Protein AF-A0A9W8LS82-F1 (afdb_monomer_lite)

Organism: NCBI:txid2761395

Secondary structure (DSSP, 8-state):
--HHHHHHHHHHHHHHHHH--SHHHHHHHHHHHHHHHHHHHHHHHHHHHHTTT-SSSSSSS--HHHHHHHHHHHIIIIIGGGT-TTHHHHHGGG--HHHHHHHHHHHH-HHHHHHHGGG--HHHHHH-

Radius of gyration: 14.73 Å; chains: 1; bounding box: 34×31×36 Å

Structure (mmCIF, N/CA/C/O backbone):
data_AF-A0A9W8LS82-F1
#
_entry.id   AF-A0A9W8LS82-F1
#
loop_
_atom_site.group_PDB
_atom_site.id
_atom_site.type_symbol
_atom_site.label_atom_id
_atom_site.label_alt_id
_atom_site.label_comp_id
_atom_site.label_asym_id
_atom_site.label_entity_id
_atom_site.label_seq_id
_atom_site.pdbx_PDB_ins_code
_atom_site.Cartn_x
_atom_site.Cartn_y
_atom_site.Cartn_z
_atom_site.occupancy
_atom_site.B_iso_or_equiv
_atom_site.auth_seq_id
_atom_site.auth_comp_id
_atom_site.auth_asym_id
_atom_site.auth_atom_id
_atom_site.pdbx_PDB_model_num
ATOM 1 N N . GLU A 1 1 ? -8.967 13.293 -7.423 1.00 53.62 1 GLU A N 1
ATOM 2 C CA . GLU A 1 1 ? -8.462 12.066 -8.067 1.00 53.62 1 GLU A CA 1
ATOM 3 C C . GLU A 1 1 ? -8.837 10.895 -7.172 1.00 53.62 1 GLU A C 1
ATOM 5 O O . GLU A 1 1 ? -8.607 10.984 -5.969 1.00 53.62 1 GLU A O 1
ATOM 10 N N . GLN A 1 2 ? -9.583 9.913 -7.680 1.00 77.62 2 GLN A N 1
ATOM 11 C CA . GLN A 1 2 ? -10.122 8.835 -6.840 1.00 77.62 2 GLN A CA 1
ATOM 12 C C . GLN A 1 2 ? -9.016 7.812 -6.542 1.00 77.62 2 GLN A C 1
ATOM 14 O O . GLN A 1 2 ? -8.148 7.594 -7.380 1.00 77.62 2 GLN A O 1
ATOM 19 N N . VAL A 1 3 ? -9.059 7.145 -5.379 1.00 74.50 3 VAL A N 1
ATOM 20 C CA . VAL A 1 3 ? -8.073 6.118 -4.958 1.00 74.50 3 VAL A CA 1
ATOM 21 C C . VAL A 1 3 ? -7.793 5.089 -6.068 1.00 74.50 3 VAL A C 1
ATOM 23 O O . VAL A 1 3 ? -6.653 4.683 -6.272 1.00 74.50 3 VAL A O 1
ATOM 26 N N . ARG A 1 4 ? -8.829 4.722 -6.833 1.00 78.31 4 ARG A N 1
ATOM 27 C CA . ARG A 1 4 ? -8.737 3.823 -7.989 1.00 78.31 4 ARG A CA 1
ATOM 28 C C . ARG A 1 4 ? -7.813 4.347 -9.092 1.00 78.31 4 ARG A C 1
ATOM 30 O O . ARG A 1 4 ? -7.051 3.563 -9.643 1.00 78.31 4 ARG A O 1
ATOM 37 N N . ASP A 1 5 ? -7.911 5.627 -9.436 1.00 83.94 5 ASP A N 1
ATOM 38 C CA . ASP A 1 5 ? -7.158 6.201 -10.556 1.00 83.94 5 ASP A CA 1
ATOM 39 C C . ASP A 1 5 ? -5.662 6.214 -10.213 1.00 83.94 5 ASP A C 1
ATOM 41 O O . ASP A 1 5 ? -4.843 5.722 -10.980 1.00 83.94 5 ASP A O 1
ATOM 45 N N . GLN A 1 6 ? -5.327 6.591 -8.976 1.00 78.94 6 GLN A N 1
ATOM 46 C CA . GLN A 1 6 ? -3.945 6.568 -8.494 1.00 78.94 6 GLN A CA 1
ATOM 47 C C . GLN A 1 6 ? -3.360 5.145 -8.448 1.00 78.94 6 GLN A C 1
ATOM 49 O O . GLN A 1 6 ? -2.183 4.943 -8.732 1.00 78.94 6 GLN A O 1
ATOM 54 N N . MET A 1 7 ? -4.171 4.132 -8.121 1.00 83.94 7 MET A N 1
ATOM 55 C CA . MET A 1 7 ? -3.743 2.728 -8.204 1.00 83.94 7 MET A CA 1
ATOM 56 C C . MET A 1 7 ? -3.519 2.274 -9.647 1.00 83.94 7 MET A C 1
ATOM 58 O O . MET A 1 7 ? -2.583 1.518 -9.911 1.00 83.94 7 MET A O 1
ATOM 62 N N . ALA A 1 8 ? -4.374 2.713 -10.574 1.00 83.25 8 ALA A N 1
ATOM 63 C CA . ALA A 1 8 ? -4.223 2.409 -11.990 1.00 83.25 8 ALA A CA 1
ATOM 64 C C . ALA A 1 8 ? -2.917 2.997 -12.540 1.00 83.25 8 ALA A C 1
ATOM 66 O O . ALA A 1 8 ? -2.218 2.299 -13.273 1.00 83.25 8 ALA A O 1
ATOM 67 N N . ASP A 1 9 ? -2.540 4.206 -12.116 1.00 83.62 9 ASP A N 1
ATOM 68 C CA . ASP A 1 9 ? -1.273 4.834 -12.501 1.00 83.62 9 ASP A CA 1
ATOM 69 C C . ASP A 1 9 ? -0.061 4.032 -12.011 1.00 83.62 9 ASP A C 1
ATOM 71 O O . ASP A 1 9 ? 0.869 3.781 -12.782 1.00 83.62 9 ASP A O 1
ATOM 75 N N . VAL A 1 10 ? -0.083 3.550 -10.759 1.00 79.69 10 VAL A N 1
ATOM 76 C CA . VAL A 1 10 ? 1.003 2.701 -10.237 1.00 79.69 10 VAL A CA 1
ATOM 77 C C . VAL A 1 10 ? 1.075 1.375 -11.001 1.00 79.69 10 VAL A C 1
ATOM 79 O O . VAL A 1 10 ? 2.164 0.946 -11.383 1.00 79.69 10 VAL A O 1
ATOM 82 N N . LEU A 1 11 ? -0.065 0.726 -11.269 1.00 82.19 11 LEU A N 1
ATOM 83 C CA . LEU A 1 11 ? -0.101 -0.522 -12.043 1.00 82.19 11 LEU A CA 1
ATOM 84 C C . LEU A 1 11 ? 0.387 -0.320 -13.482 1.00 82.19 11 LEU A C 1
ATOM 86 O O . LEU A 1 11 ? 1.114 -1.165 -14.003 1.00 82.19 11 LEU A O 1
ATOM 90 N N . ALA A 1 12 ? 0.020 0.789 -14.122 1.00 82.25 12 ALA A N 1
ATOM 91 C CA . ALA A 1 12 ? 0.475 1.117 -15.466 1.00 82.25 12 ALA A CA 1
ATOM 92 C C . ALA A 1 12 ? 1.997 1.319 -15.497 1.00 82.25 12 ALA A C 1
ATOM 94 O O . ALA A 1 12 ? 2.680 0.685 -16.305 1.00 82.25 12 ALA A O 1
ATOM 95 N N . ALA A 1 13 ? 2.541 2.118 -14.572 1.00 79.12 13 ALA A N 1
ATOM 96 C CA . ALA A 1 13 ? 3.983 2.326 -14.439 1.00 79.12 13 ALA A CA 1
ATOM 97 C C . ALA A 1 13 ? 4.727 1.012 -14.158 1.00 79.12 13 ALA A C 1
ATOM 99 O O . ALA A 1 13 ? 5.784 0.743 -14.734 1.00 79.12 13 ALA A O 1
ATOM 100 N N . PHE A 1 14 ? 4.134 0.148 -13.333 1.00 78.75 14 PHE A N 1
ATOM 101 C CA . PHE A 1 14 ? 4.670 -1.170 -13.031 1.00 78.75 14 PHE A CA 1
ATOM 102 C C . PHE A 1 14 ? 4.739 -2.074 -14.275 1.00 78.75 14 PHE A C 1
ATOM 104 O O . PHE A 1 14 ? 5.783 -2.668 -14.555 1.00 78.75 14 PHE A O 1
ATOM 111 N N . VAL A 1 15 ? 3.666 -2.137 -15.070 1.00 79.12 15 VAL A N 1
ATOM 112 C CA . VAL A 1 15 ? 3.636 -2.909 -16.325 1.00 79.12 15 VAL A CA 1
ATOM 113 C C . VAL A 1 15 ? 4.659 -2.380 -17.332 1.00 79.12 15 VAL A C 1
ATOM 115 O O . VAL A 1 15 ? 5.315 -3.178 -18.002 1.00 79.12 15 VAL A O 1
ATOM 118 N N . VAL A 1 16 ? 4.831 -1.058 -17.427 1.00 78.62 16 VAL A N 1
ATOM 119 C CA . VAL A 1 16 ? 5.849 -0.441 -18.293 1.00 78.62 16 VAL A CA 1
ATOM 120 C C . VAL A 1 16 ? 7.259 -0.828 -17.834 1.00 78.62 16 VAL A C 1
ATOM 122 O O . VAL A 1 16 ? 8.046 -1.297 -18.654 1.00 78.62 16 VAL A O 1
ATOM 125 N N . SER A 1 17 ? 7.556 -0.748 -16.530 1.00 71.12 17 SER A N 1
ATOM 126 C CA . SER A 1 17 ? 8.837 -1.206 -15.956 1.00 71.12 17 SER A CA 1
ATOM 127 C C . SER A 1 17 ? 9.103 -2.693 -16.214 1.00 71.12 17 SER A C 1
ATOM 129 O O . SER A 1 17 ? 10.235 -3.089 -16.492 1.00 71.12 17 SER A O 1
ATOM 131 N N . GLY A 1 18 ? 8.071 -3.539 -16.175 1.00 70.44 18 GLY A N 1
ATOM 132 C CA . GLY A 1 18 ? 8.192 -4.968 -16.479 1.00 70.44 18 GLY A CA 1
ATOM 133 C C . GLY A 1 18 ? 8.425 -5.293 -17.961 1.00 70.44 18 GLY A C 1
ATOM 134 O O . GLY A 1 18 ? 8.940 -6.365 -18.267 1.00 70.44 18 GLY A O 1
ATOM 135 N N . ARG A 1 19 ? 8.052 -4.395 -18.882 1.00 76.00 19 ARG A N 1
ATOM 136 C CA . ARG A 1 19 ? 8.167 -4.594 -20.340 1.00 76.00 19 ARG A CA 1
ATOM 137 C C . ARG A 1 19 ? 9.357 -3.874 -20.973 1.00 76.00 19 ARG A C 1
ATOM 139 O O . ARG A 1 19 ? 9.588 -4.047 -22.166 1.00 76.00 19 ARG A O 1
ATOM 146 N N . ALA A 1 20 ? 10.091 -3.070 -20.209 1.00 76.50 20 ALA A N 1
ATOM 147 C CA . ALA A 1 20 ? 11.251 -2.345 -20.705 1.00 76.50 20 ALA A CA 1
ATOM 148 C C . ALA A 1 20 ? 12.392 -3.307 -21.091 1.00 76.50 20 ALA A C 1
ATOM 150 O O . ALA A 1 20 ? 12.788 -4.177 -20.312 1.00 76.50 20 ALA A O 1
ATOM 151 N N . ILE A 1 21 ? 12.920 -3.149 -22.308 1.00 71.12 21 ILE A N 1
ATOM 152 C CA . ILE A 1 21 ? 13.892 -4.083 -22.903 1.00 71.12 21 ILE A CA 1
ATOM 153 C C . ILE A 1 21 ? 15.312 -3.517 -22.822 1.00 71.12 21 ILE A C 1
ATOM 155 O O . ILE A 1 21 ? 16.220 -4.225 -22.379 1.00 71.12 21 ILE A O 1
ATOM 159 N N . SER A 1 22 ? 15.500 -2.250 -23.206 1.00 81.94 22 SER A N 1
ATOM 160 C CA . SER A 1 22 ? 16.798 -1.574 -23.119 1.00 81.94 22 SER A CA 1
ATOM 161 C C . SER A 1 22 ? 17.109 -1.141 -21.682 1.00 81.94 22 SER A C 1
ATOM 163 O O . SER A 1 22 ? 16.209 -0.933 -20.867 1.00 81.94 22 SER A O 1
ATOM 165 N N . ASP A 1 23 ? 18.391 -1.000 -21.349 1.00 81.12 23 ASP A N 1
ATOM 166 C CA . ASP A 1 23 ? 18.794 -0.592 -19.999 1.00 81.12 23 ASP A CA 1
ATOM 167 C C . ASP A 1 23 ? 18.436 0.870 -19.689 1.00 81.12 23 ASP A C 1
ATOM 169 O O . ASP A 1 23 ? 18.175 1.215 -18.534 1.00 81.12 23 ASP A O 1
ATOM 173 N N . GLU A 1 24 ? 18.372 1.725 -20.711 1.00 81.06 24 GLU A N 1
ATOM 174 C CA . GLU A 1 24 ? 17.914 3.112 -20.591 1.00 81.06 24 GLU A CA 1
ATOM 175 C C . GLU A 1 24 ? 16.405 3.177 -20.328 1.00 81.06 24 GLU A C 1
ATOM 177 O O . GLU A 1 24 ? 15.981 3.852 -19.385 1.00 81.06 24 GLU A O 1
ATOM 182 N N . ASP A 1 25 ? 15.607 2.392 -21.060 1.00 81.19 25 ASP A N 1
ATOM 183 C CA . ASP A 1 25 ? 14.160 2.297 -20.837 1.00 81.19 25 ASP A CA 1
ATOM 184 C C . ASP A 1 25 ? 13.846 1.713 -19.459 1.00 81.19 25 ASP A C 1
ATOM 186 O O . ASP A 1 25 ? 12.954 2.203 -18.768 1.00 81.19 25 ASP A O 1
ATOM 190 N N . LYS A 1 26 ? 14.599 0.696 -19.014 1.00 79.19 26 LYS A N 1
ATOM 191 C CA . LYS A 1 26 ? 14.433 0.106 -17.676 1.00 79.19 26 LYS A CA 1
ATOM 192 C C . LYS A 1 26 ? 14.693 1.133 -16.581 1.00 79.19 26 LYS A C 1
ATOM 194 O O . LYS A 1 26 ? 13.908 1.221 -15.642 1.00 79.19 26 LYS A O 1
ATOM 199 N N . LYS A 1 27 ? 15.762 1.930 -16.699 1.00 83.44 27 LYS A N 1
ATOM 200 C CA . LYS A 1 27 ? 16.078 2.994 -15.730 1.00 83.44 27 LYS A CA 1
ATOM 201 C C . LYS A 1 27 ? 15.002 4.076 -15.706 1.00 83.44 27 LYS A C 1
ATOM 203 O O . LYS A 1 27 ? 14.573 4.474 -14.624 1.00 83.44 27 LYS A O 1
ATOM 208 N N . ALA A 1 28 ? 14.552 4.538 -16.872 1.00 84.31 28 ALA A N 1
ATOM 209 C CA . ALA A 1 28 ? 13.503 5.551 -16.966 1.00 84.31 28 ALA A CA 1
ATOM 210 C C . ALA A 1 28 ? 12.166 5.041 -16.404 1.00 84.31 28 ALA A C 1
ATOM 212 O O . ALA A 1 28 ? 11.523 5.729 -15.609 1.00 84.31 28 ALA A O 1
ATOM 213 N N . ALA A 1 29 ? 11.782 3.812 -16.753 1.00 82.00 29 ALA A N 1
ATOM 214 C CA . ALA A 1 29 ? 10.559 3.187 -16.267 1.00 82.00 29 ALA A CA 1
ATOM 215 C C . ALA A 1 29 ? 10.611 2.910 -14.759 1.00 82.00 29 ALA A C 1
ATOM 217 O O . ALA A 1 29 ? 9.621 3.140 -14.066 1.00 82.00 29 ALA A O 1
ATOM 218 N N . GLN A 1 30 ? 11.760 2.479 -14.230 1.00 82.31 30 GLN A N 1
ATOM 219 C CA . GLN A 1 30 ? 11.943 2.295 -12.790 1.00 82.31 30 GLN A CA 1
ATOM 220 C C . GLN A 1 30 ? 11.835 3.624 -12.040 1.00 82.31 30 GLN A C 1
ATOM 222 O O . GLN A 1 30 ? 11.102 3.706 -11.061 1.00 82.31 30 GLN A O 1
ATOM 227 N N . LYS A 1 31 ? 12.485 4.685 -12.533 1.00 86.44 31 LYS A N 1
ATOM 228 C CA . LYS A 1 31 ? 12.378 6.023 -11.937 1.00 86.44 31 LYS A CA 1
ATOM 229 C C . LYS A 1 31 ? 10.931 6.523 -11.927 1.00 86.44 31 LYS A C 1
ATOM 231 O O . LYS A 1 31 ? 10.469 7.056 -10.923 1.00 86.44 31 LYS A O 1
ATOM 236 N N . SER A 1 32 ? 10.205 6.329 -13.028 1.00 86.06 32 SER A N 1
ATOM 237 C CA . SER A 1 32 ? 8.792 6.706 -13.113 1.00 86.06 32 SER A CA 1
ATOM 238 C C . SER A 1 32 ? 7.928 5.913 -12.130 1.00 86.06 32 SER A C 1
ATOM 240 O O . SER A 1 32 ? 7.074 6.505 -11.471 1.00 86.06 32 SER A O 1
ATOM 242 N N . LEU A 1 33 ? 8.161 4.603 -11.999 1.00 85.12 33 LEU A N 1
ATOM 243 C CA . LEU A 1 33 ? 7.488 3.768 -11.007 1.00 85.12 33 LEU A CA 1
ATOM 244 C C . LEU A 1 33 ? 7.772 4.260 -9.585 1.00 85.12 33 LEU A C 1
ATOM 246 O O . LEU A 1 33 ? 6.830 4.402 -8.809 1.00 85.12 33 LEU A O 1
ATOM 250 N N . ASP A 1 34 ? 9.031 4.560 -9.262 1.00 87.00 34 ASP A N 1
ATOM 251 C CA . ASP A 1 34 ? 9.421 5.061 -7.943 1.00 87.00 34 ASP A CA 1
ATOM 252 C C . ASP A 1 34 ? 8.702 6.374 -7.609 1.00 87.00 34 ASP A C 1
ATOM 254 O O . ASP A 1 34 ? 8.100 6.482 -6.542 1.00 87.00 34 ASP A O 1
ATOM 258 N N . GLU A 1 35 ? 8.689 7.339 -8.533 1.00 89.62 35 GLU A N 1
ATOM 259 C CA . GLU A 1 35 ? 8.029 8.635 -8.333 1.00 89.62 35 GLU A CA 1
ATOM 260 C C . GLU A 1 35 ? 6.508 8.508 -8.157 1.00 89.62 35 GLU A C 1
ATOM 262 O O . GLU A 1 35 ? 5.913 9.200 -7.324 1.00 89.62 35 GLU A O 1
ATOM 267 N N . ILE A 1 36 ? 5.859 7.651 -8.950 1.00 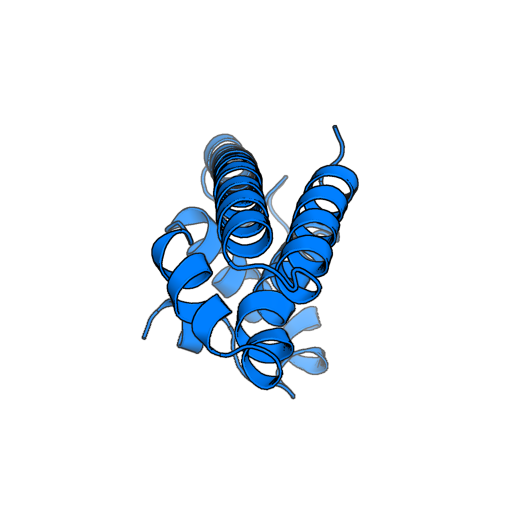89.50 36 ILE A N 1
ATOM 268 C CA . ILE A 1 36 ? 4.407 7.438 -8.880 1.00 89.50 36 ILE A CA 1
ATOM 269 C C . ILE A 1 36 ? 4.046 6.698 -7.589 1.00 89.50 36 ILE A C 1
ATOM 271 O O . ILE A 1 36 ? 3.100 7.089 -6.902 1.00 89.50 36 ILE A O 1
ATOM 275 N N . LEU A 1 37 ? 4.823 5.677 -7.220 1.00 89.25 37 LEU A N 1
ATOM 276 C CA . LEU A 1 37 ? 4.620 4.922 -5.989 1.00 89.25 37 LEU A CA 1
ATOM 277 C C . LEU A 1 37 ? 4.826 5.801 -4.749 1.00 89.25 37 LEU A C 1
ATOM 279 O O . LEU A 1 37 ? 4.003 5.744 -3.837 1.00 89.25 37 LEU A O 1
ATOM 283 N N . ASP A 1 38 ? 5.852 6.657 -4.732 1.00 91.88 38 ASP A N 1
ATOM 284 C CA . ASP A 1 38 ? 6.097 7.591 -3.625 1.00 91.88 38 ASP A CA 1
ATOM 285 C C . ASP A 1 38 ? 4.937 8.574 -3.449 1.00 91.88 38 ASP A C 1
ATOM 287 O O . ASP A 1 38 ? 4.442 8.768 -2.336 1.00 91.88 38 ASP A O 1
ATOM 291 N N . LYS A 1 39 ? 4.440 9.157 -4.548 1.00 92.12 39 LYS A N 1
ATOM 292 C CA . LYS A 1 39 ? 3.267 10.045 -4.510 1.00 92.12 39 LYS A CA 1
ATOM 293 C C . LYS A 1 39 ? 2.031 9.313 -4.001 1.00 92.12 39 LYS A C 1
ATOM 295 O O . LYS A 1 39 ? 1.316 9.842 -3.150 1.00 92.12 39 LYS A O 1
ATOM 300 N N . PHE A 1 40 ? 1.788 8.101 -4.493 1.00 92.25 40 PHE A N 1
ATOM 301 C CA . PHE A 1 40 ? 0.655 7.286 -4.071 1.00 92.25 40 PHE A CA 1
ATOM 302 C C . PHE A 1 40 ? 0.706 6.981 -2.570 1.00 92.25 40 PHE A C 1
ATOM 304 O O . PHE A 1 40 ? -0.256 7.254 -1.849 1.00 92.25 40 PHE A O 1
ATOM 311 N N . ILE A 1 41 ? 1.844 6.482 -2.085 1.00 94.00 41 ILE A N 1
ATOM 312 C CA . ILE A 1 41 ? 2.072 6.163 -0.673 1.00 94.00 41 ILE A CA 1
ATOM 313 C C . ILE A 1 41 ? 1.903 7.405 0.201 1.00 94.00 41 ILE A C 1
ATOM 315 O O . ILE A 1 41 ? 1.232 7.335 1.234 1.00 94.00 41 ILE A O 1
ATOM 319 N N . ALA A 1 42 ? 2.453 8.546 -0.218 1.00 94.69 42 ALA A N 1
ATOM 320 C CA . ALA A 1 42 ? 2.316 9.803 0.508 1.00 94.69 42 ALA A CA 1
ATOM 321 C C . ALA A 1 42 ? 0.847 10.238 0.625 1.00 94.69 42 ALA A C 1
ATOM 323 O O . ALA A 1 42 ? 0.406 10.631 1.707 1.00 94.69 42 ALA A O 1
ATOM 324 N N . VAL A 1 43 ? 0.066 10.123 -0.456 1.00 94.38 43 VAL A N 1
ATOM 325 C CA . VAL A 1 43 ? -1.369 10.447 -0.441 1.00 94.38 43 VAL A CA 1
ATOM 326 C C . VAL A 1 43 ? -2.132 9.520 0.502 1.00 94.38 43 VAL A C 1
ATOM 328 O O . VAL A 1 43 ? -2.877 10.011 1.350 1.00 94.38 43 VAL A O 1
ATOM 331 N N . GLN A 1 44 ? -1.943 8.200 0.405 1.00 94.81 44 GLN A N 1
ATOM 332 C CA . GLN A 1 44 ? -2.698 7.267 1.248 1.00 94.81 44 GLN A CA 1
ATOM 333 C C . GLN A 1 44 ? -2.309 7.377 2.725 1.00 94.81 44 GLN A C 1
ATOM 335 O O . GLN A 1 44 ? -3.187 7.388 3.586 1.00 94.81 44 GLN A O 1
ATOM 340 N N . SER A 1 45 ? -1.020 7.554 3.023 1.00 95.94 45 SER A N 1
ATOM 341 C CA . SER A 1 45 ? -0.549 7.795 4.394 1.00 95.94 45 SER A CA 1
ATOM 342 C C . SER A 1 45 ? -1.183 9.059 4.970 1.00 95.94 45 SER A C 1
ATOM 344 O O . SER A 1 45 ? -1.727 9.034 6.071 1.00 95.94 45 SER A O 1
ATOM 346 N N . LYS A 1 46 ? -1.215 10.150 4.193 1.00 95.19 46 LYS A N 1
ATOM 347 C CA . LYS A 1 46 ? -1.855 11.404 4.603 1.00 95.19 46 LYS A CA 1
ATOM 348 C C . LYS A 1 46 ? -3.360 11.252 4.824 1.00 95.19 46 LYS A C 1
ATOM 350 O O . LYS A 1 46 ? -3.889 11.840 5.762 1.00 95.19 46 LYS A 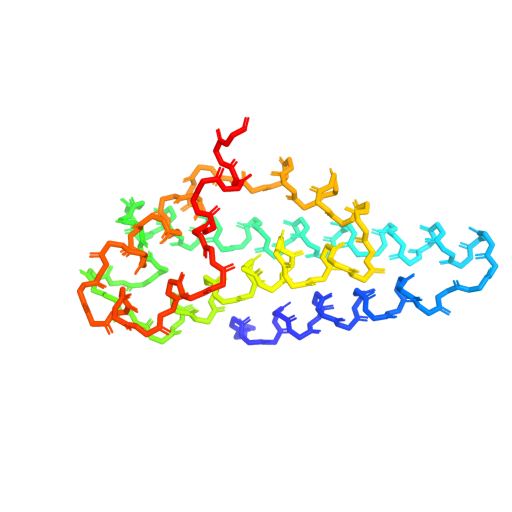O 1
ATOM 355 N N . ASN A 1 47 ? -4.054 10.460 4.006 1.00 94.56 47 ASN A N 1
ATOM 356 C CA . ASN A 1 47 ? -5.477 10.173 4.213 1.00 94.56 47 ASN A CA 1
ATOM 357 C C . ASN A 1 47 ? -5.712 9.479 5.562 1.00 94.56 47 ASN A C 1
ATOM 359 O O . ASN A 1 47 ? -6.562 9.918 6.332 1.00 94.56 47 ASN A O 1
ATOM 363 N N . ILE A 1 48 ? -4.898 8.471 5.890 1.00 96.19 48 ILE A N 1
ATOM 364 C CA . ILE A 1 48 ? -4.968 7.761 7.176 1.00 96.19 48 ILE A CA 1
ATOM 365 C C . ILE A 1 48 ? -4.661 8.716 8.339 1.00 96.19 48 ILE A C 1
ATOM 367 O O . ILE A 1 48 ? -5.397 8.731 9.325 1.00 96.19 48 ILE A O 1
ATOM 371 N N . GLN A 1 49 ? -3.627 9.557 8.223 1.00 96.12 49 GLN A N 1
ATOM 372 C CA . GLN A 1 49 ? -3.289 10.575 9.232 1.00 96.12 49 GLN A CA 1
ATOM 373 C C . GLN A 1 49 ? -4.439 11.564 9.453 1.00 96.12 49 GLN A C 1
ATOM 375 O O . GLN A 1 49 ? -4.835 11.801 10.593 1.00 96.12 49 GLN A O 1
ATOM 380 N N . ASN A 1 50 ? -5.010 12.100 8.371 1.00 95.62 50 ASN A N 1
ATOM 381 C CA . ASN A 1 50 ? -6.144 13.024 8.426 1.00 95.62 50 ASN A CA 1
ATOM 382 C C . ASN A 1 50 ? -7.389 12.377 9.045 1.00 95.62 50 ASN A C 1
ATOM 384 O O . ASN A 1 50 ? -8.189 13.064 9.674 1.00 95.62 50 ASN A O 1
ATOM 388 N N . ASN A 1 51 ? -7.532 11.059 8.910 1.00 95.81 51 ASN A N 1
ATOM 389 C CA . ASN A 1 51 ? -8.576 10.273 9.557 1.00 95.81 51 ASN A CA 1
ATOM 390 C C . ASN A 1 51 ? -8.222 9.883 11.011 1.00 95.81 51 ASN A C 1
ATOM 392 O O . ASN A 1 51 ? -8.754 8.913 11.543 1.00 95.81 51 ASN A O 1
ATOM 396 N N . GLY A 1 52 ? -7.294 10.595 11.661 1.00 94.56 52 GLY A N 1
ATOM 397 C CA . GLY A 1 52 ? -6.892 10.350 13.052 1.00 94.56 52 GLY A CA 1
ATOM 398 C C . GLY A 1 52 ? -5.988 9.130 13.238 1.00 94.56 52 GLY A C 1
ATOM 399 O O . GLY A 1 52 ? -5.891 8.596 14.342 1.00 94.56 52 GLY A O 1
ATOM 400 N N . ASN A 1 53 ? -5.347 8.666 12.163 1.00 92.81 53 ASN A N 1
ATOM 401 C CA . ASN A 1 53 ? -4.508 7.473 12.137 1.00 92.81 53 ASN A CA 1
ATOM 402 C C . ASN A 1 53 ? -5.239 6.228 12.667 1.00 92.81 53 ASN A C 1
ATOM 404 O O . ASN A 1 53 ? -4.684 5.448 13.437 1.00 92.81 53 ASN A O 1
ATOM 408 N N . THR A 1 54 ? -6.511 6.048 12.309 1.00 92.25 54 THR A N 1
ATOM 409 C CA . THR A 1 54 ? -7.364 4.952 12.811 1.00 92.25 54 THR A CA 1
ATOM 410 C C . THR A 1 54 ? -6.980 3.578 12.267 1.00 92.25 54 THR A C 1
ATOM 412 O O . THR A 1 54 ? -7.312 2.576 12.890 1.00 92.25 54 THR A O 1
ATOM 415 N N . GLY A 1 55 ? -6.252 3.522 11.148 1.00 93.69 55 GLY A N 1
ATOM 416 C CA . GLY A 1 55 ? -6.064 2.297 10.361 1.00 93.69 55 GLY A CA 1
ATOM 417 C C . GLY A 1 55 ? -7.090 2.136 9.233 1.00 93.69 55 GLY A C 1
ATOM 418 O O . GLY A 1 55 ? -7.034 1.156 8.502 1.00 93.69 55 GLY A O 1
ATOM 419 N N . TYR A 1 56 ? -7.986 3.108 9.050 1.00 95.19 56 TYR A N 1
ATOM 420 C CA . TYR A 1 56 ? -8.865 3.210 7.885 1.00 95.19 56 TYR A CA 1
ATOM 421 C C . TYR A 1 56 ? -8.548 4.488 7.109 1.00 95.19 56 TYR A C 1
ATOM 423 O O . TYR A 1 56 ? -8.182 5.507 7.704 1.00 95.19 56 TYR A O 1
ATOM 431 N N . LEU A 1 57 ? -8.734 4.460 5.792 1.00 93.44 57 LEU A N 1
ATOM 432 C CA . LEU A 1 57 ? -8.630 5.636 4.931 1.00 93.44 57 LEU A CA 1
ATOM 433 C C . LEU A 1 57 ? -9.675 6.689 5.304 1.00 93.44 57 LEU A C 1
ATOM 435 O O . LEU A 1 57 ? -9.357 7.875 5.344 1.00 93.44 57 LEU A O 1
ATOM 439 N N . PHE A 1 58 ? -10.909 6.259 5.586 1.00 91.56 58 PHE A N 1
ATOM 440 C CA . PHE A 1 58 ? -12.028 7.149 5.885 1.00 91.56 58 PHE A CA 1
ATOM 441 C C . PHE A 1 58 ? -12.967 6.534 6.927 1.00 91.56 58 PHE A C 1
ATOM 443 O O . PHE A 1 58 ? -13.332 5.364 6.830 1.00 91.56 58 PHE A O 1
ATOM 450 N N . GLY A 1 59 ? -13.415 7.340 7.892 1.00 92.19 59 GLY A N 1
ATOM 451 C CA . GLY A 1 59 ? -14.367 6.903 8.913 1.00 92.19 59 GLY A CA 1
ATOM 452 C C . GLY A 1 59 ? -13.747 5.961 9.949 1.00 92.19 59 GLY A C 1
ATOM 453 O O . GLY A 1 59 ? -12.540 5.975 10.183 1.00 92.19 59 GLY A O 1
ATOM 454 N N . ASN A 1 60 ? -14.582 5.162 10.611 1.00 93.31 60 ASN A N 1
ATOM 455 C CA . ASN A 1 60 ? -14.193 4.335 11.761 1.00 93.31 60 ASN A CA 1
ATOM 456 C C . ASN A 1 60 ? -14.468 2.833 11.567 1.00 93.31 60 ASN A C 1
ATOM 458 O O . ASN A 1 60 ? -14.484 2.079 12.540 1.00 93.31 60 ASN A O 1
ATOM 462 N N . SER A 1 61 ? -14.705 2.399 10.332 1.00 91.81 61 SER A N 1
ATOM 463 C CA . SER A 1 61 ? -15.059 1.019 10.006 1.00 91.81 61 SER A CA 1
ATOM 464 C C . SER A 1 61 ? -14.498 0.616 8.653 1.00 91.81 61 SER A C 1
ATOM 466 O O . SER A 1 61 ? -14.402 1.462 7.765 1.00 91.81 61 SER A O 1
ATOM 468 N N . LEU A 1 62 ? -14.243 -0.682 8.475 1.00 92.44 62 LEU A N 1
ATOM 469 C CA . LEU A 1 62 ? -13.753 -1.240 7.220 1.00 92.44 62 LEU A CA 1
ATOM 470 C C . LEU A 1 62 ? -14.640 -0.840 6.033 1.00 92.44 62 LEU A C 1
ATOM 472 O O . LEU A 1 62 ? -15.838 -1.136 6.000 1.00 92.44 62 LEU A O 1
ATOM 476 N N . SER A 1 63 ? -14.026 -0.211 5.038 1.00 91.56 63 SER A N 1
ATOM 477 C CA . SER A 1 63 ? -14.660 0.175 3.784 1.00 91.56 63 SER A CA 1
ATOM 478 C C . SER A 1 63 ? -14.053 -0.568 2.592 1.00 91.56 63 SER A C 1
ATOM 480 O O . SER A 1 63 ? -12.993 -1.193 2.668 1.00 91.56 63 SER A O 1
ATOM 482 N N . TYR A 1 64 ? -14.715 -0.460 1.439 1.00 88.12 64 TYR A N 1
ATOM 483 C CA . TYR A 1 64 ? -14.183 -0.988 0.184 1.00 88.12 64 TYR A CA 1
ATOM 484 C C . TYR A 1 64 ? -12.819 -0.375 -0.177 1.00 88.12 64 TYR A C 1
ATOM 486 O O . TYR A 1 64 ? -11.960 -1.075 -0.705 1.00 88.12 64 TYR A O 1
ATOM 494 N N . ALA A 1 65 ? -12.589 0.905 0.138 1.00 91.31 65 ALA A N 1
ATOM 495 C CA . ALA A 1 65 ? -11.323 1.570 -0.165 1.00 91.31 65 ALA A CA 1
ATOM 496 C C . ALA A 1 65 ? -10.147 0.943 0.603 1.00 91.31 65 ALA A C 1
ATOM 498 O O . ALA A 1 65 ? -9.088 0.723 0.018 1.00 91.31 65 ALA A O 1
ATOM 499 N N . ASP A 1 66 ? -10.355 0.591 1.875 1.00 92.88 66 ASP A N 1
ATOM 500 C CA . ASP A 1 66 ? -9.341 -0.064 2.711 1.00 92.88 66 ASP A CA 1
ATOM 501 C C . ASP A 1 66 ? -8.988 -1.448 2.160 1.00 92.88 66 ASP A C 1
ATOM 503 O O . ASP A 1 66 ? -7.816 -1.791 2.014 1.00 92.88 66 ASP A O 1
ATOM 507 N N . ILE A 1 67 ? -10.014 -2.218 1.778 1.00 90.75 67 ILE A N 1
ATOM 508 C CA . ILE A 1 67 ? -9.861 -3.553 1.190 1.00 90.75 67 ILE A CA 1
ATOM 509 C C . ILE A 1 67 ? -9.076 -3.490 -0.121 1.00 90.75 67 ILE A C 1
ATOM 511 O O . ILE A 1 67 ? -8.176 -4.301 -0.345 1.00 90.75 67 ILE A O 1
ATOM 515 N N . VAL A 1 68 ? -9.413 -2.545 -1.000 1.00 90.12 68 VAL A N 1
ATOM 516 C CA . VAL A 1 68 ? -8.732 -2.396 -2.289 1.00 90.12 68 VAL A CA 1
ATOM 517 C C . VAL A 1 68 ? -7.281 -1.965 -2.085 1.00 90.12 68 VAL A C 1
ATOM 519 O O . VAL A 1 68 ? -6.396 -2.518 -2.736 1.00 90.12 68 VAL A O 1
ATOM 522 N N . LEU A 1 69 ? -7.012 -1.038 -1.161 1.00 92.75 69 LEU A N 1
ATOM 523 C CA . LEU A 1 69 ? -5.646 -0.611 -0.855 1.00 92.75 69 LEU A CA 1
ATOM 524 C C . LEU A 1 69 ? -4.806 -1.747 -0.272 1.00 92.75 69 LEU A C 1
ATOM 526 O O . LEU A 1 69 ? -3.678 -1.973 -0.711 1.00 92.75 69 LEU A O 1
ATOM 530 N N . TYR A 1 70 ? -5.378 -2.517 0.649 1.00 92.75 70 TYR A N 1
ATOM 531 C CA . TYR A 1 70 ? -4.762 -3.737 1.150 1.00 92.75 70 TYR A CA 1
ATOM 532 C C . TYR A 1 70 ? -4.462 -4.730 0.016 1.00 92.75 70 TYR A C 1
ATOM 534 O O . TYR A 1 70 ? -3.337 -5.218 -0.111 1.00 92.75 70 TYR A O 1
ATOM 542 N N . ALA A 1 71 ? -5.447 -5.016 -0.842 1.00 89.12 71 ALA A N 1
ATOM 543 C CA . ALA A 1 71 ? -5.295 -5.966 -1.940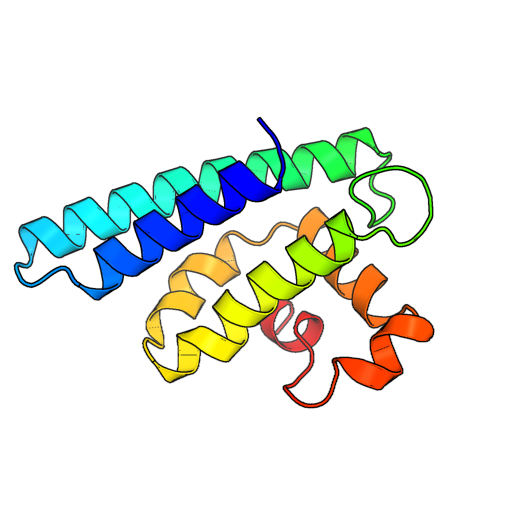 1.00 89.12 71 ALA A CA 1
ATOM 544 C C . ALA A 1 71 ? -4.232 -5.506 -2.947 1.00 89.12 71 ALA A C 1
ATOM 546 O O . ALA A 1 71 ? -3.497 -6.333 -3.488 1.00 89.12 71 ALA A O 1
ATOM 547 N N . PHE A 1 72 ? -4.119 -4.198 -3.178 1.00 90.62 72 PHE A N 1
ATOM 548 C CA . PHE A 1 72 ? -3.077 -3.612 -4.010 1.00 90.62 72 PHE A CA 1
ATOM 549 C C . PHE A 1 72 ? -1.678 -3.934 -3.461 1.00 90.62 72 PHE A C 1
ATOM 551 O O . PHE A 1 72 ? -0.885 -4.573 -4.156 1.00 90.62 72 PHE A O 1
ATOM 558 N N . PHE A 1 73 ? -1.393 -3.602 -2.196 1.00 91.88 73 PHE A N 1
ATOM 559 C CA . PHE A 1 73 ? -0.090 -3.912 -1.592 1.00 91.88 73 PHE A CA 1
ATOM 560 C C . PHE A 1 73 ? 0.169 -5.416 -1.498 1.00 91.88 73 PHE A C 1
ATOM 562 O O . PHE A 1 73 ? 1.293 -5.863 -1.719 1.00 91.88 73 PHE A O 1
ATOM 569 N N . LYS A 1 74 ? -0.872 -6.217 -1.259 1.00 90.00 74 LYS A N 1
ATOM 570 C CA . LYS A 1 74 ? -0.762 -7.678 -1.236 1.00 90.00 74 LYS A CA 1
ATOM 571 C C . LYS A 1 74 ? -0.335 -8.240 -2.587 1.00 90.00 74 LYS A C 1
ATOM 573 O O . LYS A 1 74 ? 0.546 -9.097 -2.650 1.00 90.00 74 LYS A O 1
ATOM 578 N N . ASN A 1 75 ? -0.921 -7.743 -3.674 1.00 87.12 75 ASN A N 1
ATOM 579 C CA . ASN A 1 75 ? -0.511 -8.137 -5.017 1.00 87.12 75 ASN A CA 1
ATOM 580 C C . ASN A 1 75 ? 0.919 -7.687 -5.322 1.00 87.12 75 ASN A C 1
ATOM 582 O O . ASN A 1 75 ? 1.678 -8.493 -5.846 1.00 87.12 75 ASN A O 1
ATOM 5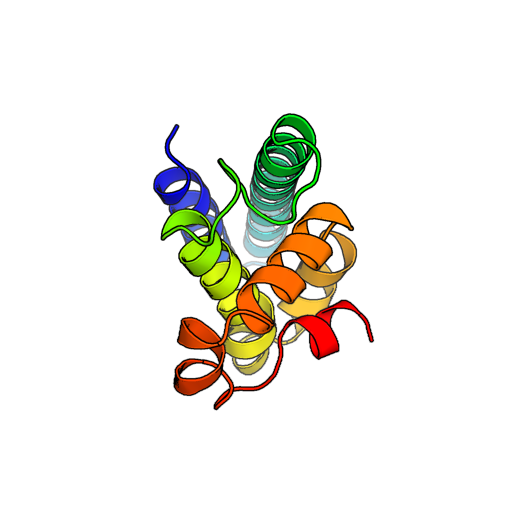86 N N . MET A 1 76 ? 1.321 -6.475 -4.935 1.00 86.56 76 MET A N 1
ATOM 587 C CA . MET A 1 76 ? 2.697 -6.001 -5.134 1.00 86.56 76 MET A CA 1
ATOM 588 C C . MET A 1 76 ? 3.725 -6.857 -4.377 1.00 86.56 76 MET A C 1
ATOM 590 O O . MET A 1 76 ? 4.716 -7.275 -4.965 1.00 86.56 76 MET A O 1
ATOM 594 N N . MET A 1 77 ? 3.466 -7.159 -3.101 1.00 88.81 77 MET A N 1
ATOM 595 C CA . MET A 1 77 ? 4.436 -7.782 -2.188 1.00 88.81 77 MET A CA 1
ATOM 596 C C . MET A 1 77 ? 4.428 -9.312 -2.173 1.00 88.81 77 MET A C 1
ATOM 598 O O . MET A 1 77 ? 5.396 -9.922 -1.734 1.00 88.81 77 MET A O 1
ATOM 602 N N . ILE A 1 78 ? 3.346 -9.950 -2.619 1.00 87.44 78 ILE A N 1
ATOM 603 C CA . ILE A 1 78 ? 3.225 -11.417 -2.611 1.00 87.44 78 ILE A CA 1
ATOM 604 C C . ILE A 1 78 ? 2.947 -11.954 -4.014 1.00 87.44 78 ILE A C 1
ATOM 606 O O . ILE A 1 78 ? 3.492 -12.984 -4.410 1.00 87.44 78 ILE A O 1
ATOM 610 N N . GLY A 1 79 ? 2.084 -11.276 -4.772 1.00 82.94 79 GLY A N 1
ATOM 611 C CA . GLY A 1 79 ? 1.721 -11.682 -6.128 1.00 82.94 79 GLY A CA 1
ATOM 612 C C . GLY A 1 79 ? 2.867 -11.469 -7.114 1.00 82.94 79 GLY A C 1
ATOM 613 O O . GLY A 1 79 ? 3.409 -12.429 -7.658 1.00 82.94 79 GLY A O 1
ATOM 614 N N . PHE A 1 80 ? 3.250 -10.212 -7.333 1.00 80.88 80 PHE A N 1
ATOM 615 C CA . PHE A 1 80 ? 4.221 -9.822 -8.351 1.00 80.88 80 PHE A CA 1
ATOM 616 C C . PHE A 1 80 ? 5.657 -10.191 -8.004 1.00 80.88 80 PHE A C 1
ATOM 618 O O . PHE A 1 80 ? 6.425 -10.452 -8.923 1.00 80.88 80 PHE A O 1
ATOM 625 N N . VAL A 1 81 ? 6.000 -10.341 -6.723 1.00 83.50 81 VAL A N 1
ATOM 626 C CA . VAL A 1 81 ? 7.305 -10.882 -6.299 1.00 83.50 81 VAL A CA 1
ATOM 627 C C . VAL A 1 81 ? 7.579 -12.259 -6.917 1.00 83.50 81 VAL A C 1
ATOM 629 O O . VAL A 1 81 ? 8.720 -12.569 -7.239 1.00 83.50 81 VAL A O 1
ATOM 632 N N . LYS A 1 82 ? 6.545 -13.072 -7.182 1.00 81.38 82 LYS A N 1
ATOM 633 C CA . LYS A 1 82 ? 6.709 -14.367 -7.873 1.00 81.38 82 LYS A CA 1
ATOM 634 C C . LYS A 1 82 ? 7.146 -14.232 -9.332 1.00 81.38 82 LYS A C 1
ATOM 636 O O . LYS A 1 82 ? 7.682 -15.183 -9.888 1.00 81.38 82 LYS A O 1
ATOM 641 N N . LEU A 1 83 ? 6.861 -13.092 -9.959 1.00 78.12 83 LEU A N 1
ATOM 642 C CA . LEU A 1 83 ? 7.200 -12.806 -11.354 1.00 78.12 83 LEU A CA 1
ATOM 643 C C . LEU A 1 83 ? 8.472 -11.963 -11.470 1.00 78.12 83 LEU A C 1
ATOM 645 O O . LEU A 1 83 ? 9.213 -12.110 -12.436 1.00 78.12 83 LEU A O 1
ATOM 649 N N . LYS A 1 84 ? 8.702 -11.072 -10.505 1.00 78.06 84 LYS A N 1
ATOM 650 C CA . LYS A 1 84 ? 9.793 -10.100 -10.492 1.00 78.06 84 LYS A CA 1
ATOM 651 C C . LYS A 1 84 ? 10.202 -9.834 -9.029 1.00 78.06 84 LYS A C 1
ATOM 653 O O . LYS A 1 84 ? 9.636 -8.941 -8.391 1.00 78.06 84 LYS A O 1
ATOM 658 N N . PRO A 1 85 ? 11.101 -10.660 -8.461 1.00 83.00 85 PRO A N 1
ATOM 659 C CA . PRO A 1 85 ? 11.427 -10.649 -7.033 1.00 83.00 85 PRO A CA 1
ATOM 660 C C . PRO A 1 85 ? 11.895 -9.294 -6.498 1.00 83.00 85 PRO A C 1
ATOM 662 O O . PRO A 1 85 ? 11.528 -8.912 -5.388 1.00 83.00 85 PRO A O 1
ATOM 665 N N . GLU A 1 86 ? 12.626 -8.535 -7.314 1.00 81.81 86 GLU A N 1
ATOM 666 C CA . GLU A 1 86 ? 13.201 -7.237 -6.960 1.00 81.81 86 GLU A CA 1
ATOM 667 C C . GLU A 1 86 ? 12.149 -6.176 -6.589 1.00 81.81 86 GLU A C 1
ATOM 669 O O . GLU A 1 86 ? 12.469 -5.193 -5.932 1.00 81.81 86 GLU A O 1
ATOM 674 N N . ILE A 1 87 ? 10.871 -6.374 -6.940 1.00 81.31 87 ILE A N 1
ATOM 675 C CA . ILE A 1 87 ? 9.773 -5.474 -6.537 1.00 81.31 87 ILE A CA 1
ATOM 676 C C . ILE A 1 87 ? 9.702 -5.309 -5.026 1.00 81.31 87 ILE A C 1
ATOM 678 O O . ILE A 1 87 ? 9.427 -4.206 -4.553 1.00 81.31 87 ILE A O 1
ATOM 682 N N . ALA A 1 88 ? 9.929 -6.389 -4.277 1.00 85.50 88 ALA A N 1
ATOM 683 C CA . ALA A 1 88 ? 9.875 -6.338 -2.824 1.00 85.50 88 ALA A CA 1
ATOM 684 C C . ALA A 1 88 ? 10.888 -5.327 -2.274 1.00 85.50 88 ALA A C 1
ATOM 686 O O . ALA A 1 88 ? 10.536 -4.544 -1.394 1.00 85.50 88 ALA A O 1
ATOM 687 N N . ASP A 1 89 ? 12.094 -5.294 -2.843 1.00 85.75 89 ASP A N 1
ATOM 688 C CA . ASP A 1 89 ? 13.177 -4.409 -2.414 1.00 85.75 89 ASP A CA 1
ATOM 689 C C . ASP A 1 89 ? 12.849 -2.933 -2.669 1.00 85.75 89 ASP A C 1
ATOM 691 O O . ASP A 1 89 ? 13.277 -2.063 -1.913 1.00 85.75 89 ASP A O 1
ATOM 695 N N . TYR A 1 90 ? 12.043 -2.637 -3.694 1.00 82.25 90 TYR A N 1
ATOM 696 C CA . TYR A 1 90 ? 11.593 -1.274 -3.990 1.00 82.25 90 TYR A CA 1
ATOM 697 C C . TYR A 1 90 ? 10.384 -0.853 -3.155 1.00 82.25 90 TYR A C 1
ATOM 699 O O . TYR A 1 90 ? 10.323 0.272 -2.659 1.00 82.25 90 TYR A O 1
ATOM 707 N N . VAL A 1 91 ? 9.392 -1.736 -3.028 1.00 87.81 91 VAL A N 1
ATOM 708 C CA . VAL A 1 91 ? 8.102 -1.397 -2.418 1.00 87.81 91 VAL A CA 1
ATOM 709 C C . VAL A 1 91 ? 8.197 -1.419 -0.898 1.00 87.81 91 VAL A C 1
ATOM 711 O O . VAL A 1 91 ? 7.710 -0.491 -0.253 1.00 87.81 91 VAL A O 1
ATOM 714 N N . LYS A 1 92 ? 8.839 -2.438 -0.313 1.00 90.81 92 LYS A N 1
ATOM 715 C CA . LYS A 1 92 ? 8.872 -2.653 1.141 1.00 90.81 92 LYS A CA 1
ATOM 716 C C . LYS A 1 92 ? 9.413 -1.451 1.924 1.00 90.81 92 LYS A C 1
ATOM 718 O O . LYS A 1 92 ? 8.732 -1.048 2.863 1.00 90.81 92 LYS A O 1
ATOM 723 N N . PRO A 1 93 ? 10.541 -0.814 1.544 1.00 91.50 93 PRO A N 1
ATOM 724 C CA . PRO A 1 93 ? 11.074 0.330 2.290 1.00 91.50 93 PRO A CA 1
ATOM 725 C C . PRO A 1 93 ? 10.177 1.571 2.245 1.00 91.50 93 PRO A C 1
ATOM 727 O O . PRO A 1 93 ? 10.330 2.465 3.073 1.00 91.50 93 PRO A O 1
ATOM 730 N N . LYS A 1 94 ? 9.262 1.650 1.271 1.00 92.00 94 LYS A N 1
ATOM 731 C CA . LYS A 1 94 ? 8.355 2.788 1.094 1.00 92.00 94 LYS A CA 1
ATOM 732 C C . LYS A 1 94 ? 7.065 2.631 1.904 1.00 92.00 94 LYS A C 1
ATOM 734 O O . LYS A 1 94 ? 6.341 3.606 2.079 1.00 92.00 94 LYS A O 1
ATOM 739 N N . ILE A 1 95 ? 6.747 1.433 2.404 1.00 93.19 95 ILE A N 1
ATOM 740 C CA . ILE A 1 95 ? 5.534 1.211 3.197 1.00 93.19 95 ILE A CA 1
ATOM 741 C C . ILE A 1 95 ? 5.671 1.931 4.542 1.00 93.19 95 ILE A C 1
ATOM 743 O O . ILE A 1 95 ? 6.549 1.639 5.349 1.00 93.19 95 ILE A O 1
ATOM 747 N N . THR A 1 96 ? 4.771 2.878 4.784 1.00 95.69 96 THR A N 1
ATOM 748 C CA . THR A 1 96 ? 4.773 3.721 5.982 1.00 95.69 96 THR A CA 1
ATOM 749 C C . THR A 1 96 ? 4.087 3.031 7.167 1.00 95.69 96 THR A C 1
ATOM 751 O O . THR A 1 96 ? 3.268 2.126 6.965 1.00 95.69 96 THR A O 1
ATOM 754 N N . PRO A 1 97 ? 4.341 3.470 8.417 1.00 96.00 97 PRO A N 1
ATOM 755 C CA . PRO A 1 97 ? 3.631 2.963 9.594 1.00 96.00 97 PRO A CA 1
ATOM 756 C C . PRO A 1 97 ? 2.104 3.071 9.489 1.00 96.00 97 PRO A C 1
ATOM 758 O O . PRO A 1 97 ? 1.388 2.200 9.980 1.00 96.00 97 PRO A O 1
ATOM 761 N N . GLU A 1 98 ? 1.588 4.107 8.828 1.00 96.75 98 GLU A N 1
ATOM 762 C CA . GLU A 1 98 ? 0.159 4.289 8.577 1.00 96.75 98 GLU A CA 1
ATOM 763 C C . GLU A 1 98 ? -0.403 3.197 7.670 1.00 96.75 98 GLU A C 1
ATOM 765 O O . GLU A 1 98 ? -1.449 2.616 7.965 1.00 96.75 98 GLU A O 1
ATOM 770 N N . ILE A 1 99 ? 0.309 2.880 6.586 1.00 96.38 99 ILE A N 1
ATOM 771 C CA . ILE A 1 99 ? -0.087 1.805 5.676 1.00 96.38 99 ILE A CA 1
ATOM 772 C C . ILE A 1 99 ? 0.022 0.453 6.385 1.00 96.38 99 ILE A C 1
ATOM 774 O O . ILE A 1 99 ? -0.894 -0.356 6.261 1.00 96.38 99 ILE A O 1
ATOM 778 N N . ILE A 1 100 ? 1.073 0.218 7.182 1.00 96.00 100 ILE A N 1
ATOM 779 C CA . ILE A 1 100 ? 1.193 -0.992 8.018 1.00 96.00 100 ILE A CA 1
ATOM 780 C C . ILE A 1 100 ? -0.013 -1.107 8.953 1.00 96.00 100 ILE A C 1
ATOM 782 O O . ILE A 1 100 ? -0.623 -2.171 9.051 1.00 96.00 100 ILE A O 1
ATOM 786 N N . LYS A 1 101 ? -0.408 -0.009 9.607 1.00 95.56 101 LYS A N 1
ATOM 787 C CA . LYS A 1 101 ? -1.580 0.007 10.485 1.00 95.56 101 LYS A CA 1
ATOM 788 C C . LYS A 1 101 ? -2.859 -0.346 9.729 1.00 95.56 101 LYS A C 1
ATOM 790 O O . LYS A 1 101 ? -3.660 -1.124 10.248 1.00 95.56 101 LYS A O 1
ATOM 795 N N . LEU A 1 102 ? -3.0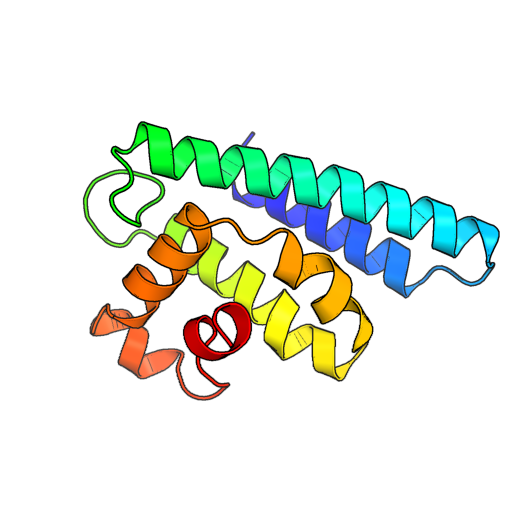44 0.181 8.519 1.00 95.88 102 LEU A N 1
ATOM 796 C CA . LEU A 1 102 ? -4.179 -0.183 7.673 1.00 95.88 102 LEU A CA 1
ATOM 797 C C . LEU A 1 102 ? -4.158 -1.663 7.301 1.00 95.88 102 LEU A C 1
ATOM 799 O O . LEU A 1 102 ? -5.176 -2.334 7.450 1.00 95.88 102 LEU A O 1
ATOM 803 N N . ILE A 1 103 ? -3.005 -2.193 6.891 1.00 94.88 103 ILE A N 1
ATOM 804 C CA . ILE A 1 103 ? -2.839 -3.614 6.563 1.00 94.88 103 ILE A CA 1
ATOM 805 C C . ILE A 1 103 ? -3.275 -4.487 7.744 1.00 94.88 103 ILE A C 1
ATOM 807 O O . ILE A 1 103 ? -4.139 -5.347 7.581 1.00 94.88 103 ILE A O 1
ATOM 811 N N . SER A 1 104 ? -2.747 -4.216 8.938 1.00 93.56 104 SER A N 1
ATOM 812 C CA . SER A 1 104 ? -3.093 -4.964 10.151 1.00 93.56 104 SER A CA 1
ATOM 813 C C . SER A 1 104 ? -4.572 -4.835 10.516 1.00 93.56 104 SER A C 1
ATOM 815 O O . SER A 1 104 ? -5.191 -5.806 10.942 1.00 93.56 104 SER A O 1
ATOM 817 N N . THR A 1 105 ? -5.158 -3.651 10.326 1.00 93.56 105 THR A N 1
ATOM 818 C CA . THR A 1 105 ? -6.579 -3.401 10.611 1.00 93.56 105 THR A CA 1
ATOM 819 C C . THR A 1 105 ? -7.482 -4.204 9.674 1.00 93.56 105 THR A C 1
ATOM 821 O O . THR A 1 105 ? -8.436 -4.833 10.129 1.00 93.56 105 THR A O 1
ATOM 824 N N . VAL A 1 106 ? -7.161 -4.239 8.378 1.00 92.69 106 VAL A N 1
ATOM 825 C CA . VAL A 1 106 ? -7.906 -5.015 7.377 1.00 92.69 106 VAL A CA 1
ATOM 826 C C . VAL A 1 106 ? -7.774 -6.522 7.633 1.00 92.69 106 VAL A C 1
ATOM 828 O O . VAL A 1 106 ? -8.768 -7.242 7.553 1.00 92.69 106 VAL A O 1
ATOM 831 N N . GLU A 1 107 ? -6.581 -7.015 7.976 1.00 90.88 107 GLU A N 1
ATOM 832 C CA . GLU A 1 107 ? -6.354 -8.445 8.254 1.00 90.88 107 GLU A CA 1
ATOM 833 C C . GLU A 1 107 ? -7.018 -8.926 9.548 1.00 90.88 107 GLU A C 1
ATOM 835 O O . GLU A 1 107 ? -7.440 -10.081 9.623 1.00 90.88 107 GLU A O 1
ATOM 840 N N . ALA A 1 108 ? -7.154 -8.046 10.542 1.00 89.94 108 ALA A N 1
ATOM 841 C CA . ALA A 1 108 ? -7.837 -8.352 11.793 1.00 89.94 108 ALA A CA 1
ATOM 842 C C . ALA A 1 108 ? -9.373 -8.378 11.666 1.00 89.94 108 ALA A C 1
ATOM 844 O O . ALA A 1 108 ? -10.040 -8.901 12.563 1.00 89.94 108 ALA A O 1
ATOM 845 N N . ASP A 1 109 ? -9.959 -7.839 10.586 1.00 89.75 109 ASP A N 1
ATOM 846 C CA . ASP A 1 109 ? -11.415 -7.823 10.420 1.00 89.75 109 ASP A CA 1
ATOM 847 C C . ASP A 1 109 ? -11.963 -9.251 10.186 1.00 89.75 109 ASP A C 1
ATOM 849 O O . ASP A 1 109 ? -11.619 -9.901 9.189 1.00 89.75 109 ASP A O 1
ATOM 853 N N . PRO A 1 110 ? -12.877 -9.758 11.040 1.00 85.62 110 PRO A N 1
ATOM 854 C CA . PRO A 1 110 ? -13.393 -11.125 10.935 1.00 85.62 110 PRO A CA 1
ATOM 855 C C . PRO A 1 110 ? -14.122 -11.444 9.621 1.00 85.62 110 PRO A C 1
ATOM 857 O O . PRO A 1 110 ? -14.186 -12.611 9.217 1.00 85.62 110 PRO A O 1
ATOM 860 N N . LYS A 1 111 ? -14.708 -10.438 8.956 1.00 81.50 111 LYS A N 1
ATOM 861 C CA . LYS A 1 111 ? -15.396 -10.601 7.662 1.00 81.50 111 LYS A CA 1
ATOM 862 C C . LYS A 1 111 ? -14.392 -10.804 6.531 1.00 81.50 111 LYS A C 1
ATOM 864 O O . LYS A 1 111 ? -14.704 -11.468 5.540 1.00 81.50 111 LYS A O 1
ATOM 869 N N . PHE A 1 112 ? -13.195 -10.250 6.689 1.00 76.44 112 PHE A N 1
ATOM 870 C CA . PHE A 1 112 ? -12.139 -10.281 5.691 1.00 76.44 112 PHE A CA 1
ATOM 871 C C . PHE A 1 112 ? -11.175 -11.460 5.893 1.00 76.44 112 PHE A C 1
ATOM 873 O O . PHE A 1 112 ? -10.866 -12.180 4.936 1.00 76.44 112 PHE A O 1
ATOM 880 N N . ALA A 1 113 ? -10.805 -11.747 7.146 1.00 72.38 113 ALA A N 1
ATOM 881 C CA . ALA A 1 113 ? -9.915 -12.842 7.538 1.00 72.38 113 ALA A CA 1
ATOM 882 C C . ALA A 1 113 ? -10.350 -14.211 6.977 1.00 72.38 113 ALA A C 1
ATOM 884 O O . ALA A 1 113 ? -9.524 -15.015 6.549 1.00 72.38 113 ALA A O 1
ATOM 885 N N . LYS A 1 114 ? -11.661 -14.473 6.880 1.00 69.00 114 LYS A N 1
ATOM 886 C CA . LYS A 1 114 ? -12.179 -15.750 6.352 1.00 69.00 114 LYS A CA 1
ATOM 887 C C . LYS A 1 114 ? -11.864 -15.998 4.871 1.00 69.00 114 LYS A C 1
ATOM 889 O O . LYS A 1 114 ? -11.847 -17.152 4.451 1.00 69.00 114 LYS A O 1
ATOM 894 N N . ASN A 1 115 ? -11.628 -14.947 4.083 1.00 65.69 115 ASN A N 1
ATOM 895 C CA . ASN A 1 115 ? -11.565 -15.048 2.622 1.00 65.69 115 ASN A CA 1
ATOM 896 C C . ASN A 1 115 ? -10.168 -14.808 2.038 1.00 65.69 115 ASN A C 1
ATOM 898 O O . ASN A 1 115 ? -9.877 -15.309 0.954 1.00 65.69 115 ASN A O 1
ATOM 902 N N . VAL A 1 116 ? -9.294 -14.069 2.730 1.00 62.00 116 VAL A N 1
ATOM 903 C CA . VAL A 1 116 ? -8.103 -13.479 2.088 1.00 62.00 116 VAL A CA 1
ATOM 904 C C . VAL A 1 116 ? -6.768 -14.061 2.572 1.00 62.00 116 VAL A C 1
ATOM 906 O O . VAL A 1 116 ? -5.741 -13.868 1.922 1.00 62.00 116 VAL A O 1
ATOM 909 N N . LEU A 1 117 ? -6.760 -14.878 3.628 1.00 61.28 117 LEU A N 1
ATOM 910 C CA . LEU A 1 117 ? -5.528 -15.423 4.227 1.00 61.28 117 LEU A CA 1
ATOM 911 C C . LEU A 1 117 ? -4.918 -16.624 3.471 1.00 61.28 117 LEU A C 1
ATOM 913 O O . LEU A 1 117 ? -3.835 -17.084 3.815 1.00 61.28 117 LEU A O 1
ATOM 917 N N . LYS A 1 118 ? -5.552 -17.131 2.401 1.00 65.25 118 LYS A N 1
ATOM 918 C CA . LYS A 1 118 ? -5.048 -18.318 1.674 1.00 65.25 118 LYS A CA 1
ATOM 919 C C . LYS A 1 118 ? -3.715 -18.099 0.952 1.00 65.25 118 LYS A C 1
ATOM 921 O O . LYS A 1 118 ? -3.037 -19.070 0.637 1.00 65.25 118 LYS A O 1
ATOM 926 N N . SER A 1 119 ? -3.352 -16.852 0.658 1.00 65.06 119 SER A N 1
ATOM 927 C CA . SER A 1 119 ? -2.123 -16.517 -0.068 1.00 65.06 119 SER A CA 1
ATOM 928 C C . SER A 1 119 ? -1.037 -15.898 0.821 1.00 65.06 119 SER A C 1
ATOM 930 O O . SER A 1 119 ? -0.119 -15.294 0.278 1.00 65.06 119 SER A O 1
ATOM 932 N N . GLY A 1 120 ? -1.148 -16.011 2.149 1.00 74.19 120 GLY A N 1
ATOM 933 C CA . GLY A 1 120 ? -0.209 -15.427 3.117 1.00 74.19 120 GLY A CA 1
ATOM 934 C C . GLY A 1 120 ? -0.656 -14.073 3.678 1.00 74.19 120 GLY A C 1
ATOM 935 O O . GLY A 1 120 ? -1.505 -13.392 3.086 1.00 74.19 120 GLY A O 1
ATOM 936 N N . ASN A 1 121 ? -0.086 -13.711 4.829 1.00 82.94 121 ASN A N 1
ATOM 937 C CA . ASN A 1 121 ? -0.357 -12.466 5.548 1.00 82.94 121 ASN A CA 1
ATOM 938 C C . ASN A 1 121 ? 0.591 -11.374 5.064 1.00 82.94 121 ASN A C 1
ATOM 940 O O . ASN A 1 121 ? 1.806 -11.554 5.039 1.00 82.94 121 ASN A O 1
ATOM 944 N N . LEU A 1 122 ? 0.033 -10.239 4.654 1.00 87.81 122 LEU A N 1
ATOM 945 C CA . LEU A 1 122 ? 0.832 -9.113 4.196 1.00 87.81 122 LEU A CA 1
ATOM 946 C C . LEU A 1 122 ? 1.538 -8.434 5.370 1.00 87.81 122 LEU A C 1
ATOM 948 O O . LEU A 1 122 ? 2.682 -8.026 5.195 1.00 87.81 122 LEU A O 1
ATOM 952 N N . SER A 1 123 ? 0.892 -8.341 6.540 1.00 85.81 123 SER A N 1
ATOM 953 C CA . SER A 1 123 ? 1.514 -7.774 7.747 1.00 85.81 123 SER A CA 1
ATOM 954 C C . SER A 1 123 ? 2.858 -8.440 8.047 1.00 85.81 123 SER A C 1
ATOM 956 O O . SER A 1 123 ? 3.862 -7.746 8.140 1.00 85.81 123 SER A O 1
ATOM 958 N N . GLU A 1 124 ? 2.912 -9.774 8.047 1.00 86.25 124 GLU A N 1
ATOM 959 C CA . GLU A 1 124 ? 4.144 -10.549 8.251 1.00 86.25 124 GLU A CA 1
ATOM 960 C C . GLU A 1 124 ? 5.245 -10.201 7.236 1.00 86.25 124 GLU A C 1
ATOM 962 O O . GLU A 1 124 ? 6.406 -10.057 7.608 1.00 86.25 124 GLU A O 1
ATOM 967 N N . VAL A 1 125 ? 4.894 -10.019 5.959 1.00 84.56 125 VAL A N 1
ATOM 968 C CA . VAL A 1 125 ? 5.863 -9.720 4.888 1.00 84.56 125 VAL A CA 1
ATOM 969 C C . VAL A 1 125 ? 6.473 -8.326 5.039 1.00 84.56 125 VAL A C 1
ATOM 971 O O . VAL A 1 125 ? 7.657 -8.133 4.741 1.00 84.56 125 VAL A O 1
ATOM 974 N N . VAL A 1 126 ? 5.672 -7.351 5.472 1.00 84.50 126 VAL A N 1
ATOM 975 C CA . VAL A 1 126 ? 6.090 -5.943 5.544 1.00 84.50 126 VAL A CA 1
ATOM 976 C C . VAL A 1 126 ? 6.729 -5.577 6.883 1.00 84.50 126 VAL A C 1
ATOM 978 O O . VAL A 1 126 ? 7.475 -4.606 6.924 1.00 84.50 126 VAL A O 1
ATOM 981 N N . THR A 1 127 ? 6.482 -6.346 7.950 1.00 79.38 127 THR A N 1
ATOM 982 C CA . THR A 1 127 ? 7.085 -6.115 9.277 1.00 79.38 127 THR A CA 1
ATOM 983 C C . THR A 1 127 ? 8.321 -6.965 9.579 1.00 79.38 127 THR A C 1
ATOM 985 O O . THR A 1 127 ? 9.017 -6.653 10.542 1.00 79.38 127 THR A O 1
ATOM 988 N N . ALA A 1 128 ? 8.566 -8.043 8.824 1.00 61.81 128 ALA A N 1
ATOM 989 C CA . ALA A 1 128 ? 9.777 -8.871 8.943 1.00 61.81 128 ALA A CA 1
ATOM 990 C C . ALA A 1 128 ? 11.024 -8.158 8.406 1.00 61.81 128 ALA A C 1
ATOM 992 O O . ALA A 1 128 ? 12.127 -8.427 8.920 1.00 61.81 128 ALA A O 1
#

Sequence (128 aa):
EQVRDQMADVLAAFVVSGRAISDEDKKAAQKSLDEILDKFIAVQSKNIQNNGNTGYLFGNSLSYADIVLYAFFKNMMIGFVKLKPEIADYVKPKITPEIIKLISTVEADPKFAKNVLKSGNLSEVVTA

InterPro domains:
  IPR004046 Glutathione S-transferase, C-terminal [PF14497] (23-114)
  IPR010987 Glutathione S-transferase, C-terminal-like [PS50405] (1-128)
  IPR036282 Glutathione S-transferase, C-terminal domain superfamily [SSF47616] (6-114)

pLDDT: mean 85.54, 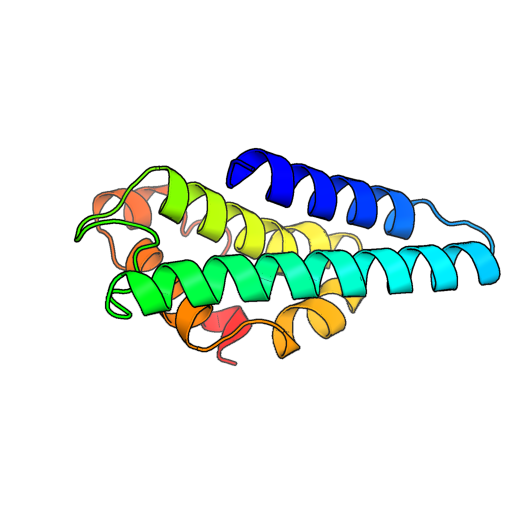std 8.79, range [53.62, 96.75]

Foldseek 3Di:
DDLVVLLVQLVVLVVQCVPDDDPVSVVVSVVSNLVSLLVSQVVQLVLCVVCVLQLDSDDNDDDPSLVVLLVSLCCQQQVCCVVPVCSNVRNLVSHDPSNLSNLVVQCPDPVRVVPPPPRHRSNVRNVD